Protein AF-A0A9P7K763-F1 (afdb_monomer_lite)

Foldseek 3Di:
DDDDPPPQCVQAQQAPRDGLVVLPDPVSSVVVNVCSVPVPPGDRDPRPDPPDFAAPPDPQAQPADPPPRDGRDGGD

Structure (mmCIF, N/CA/C/O backbone):
data_AF-A0A9P7K763-F1
#
_entry.id   AF-A0A9P7K763-F1
#
loop_
_atom_site.group_PDB
_atom_site.id
_atom_site.type_symbol
_atom_site.label_atom_id
_atom_site.label_alt_id
_atom_site.label_comp_id
_atom_site.label_asym_id
_atom_site.label_entity_id
_atom_site.label_seq_id
_atom_site.pdbx_PDB_ins_code
_atom_site.Cartn_x
_atom_site.Cartn_y
_atom_site.Cartn_z
_atom_site.occupancy
_atom_site.B_iso_or_equiv
_atom_site.auth_seq_id
_atom_site.auth_comp_id
_atom_site.auth_asym_id
_atom_site.auth_atom_id
_atom_site.pdbx_PDB_model_num
ATOM 1 N N . MET A 1 1 ? -16.836 -24.656 -1.266 1.00 40.28 1 MET A N 1
ATOM 2 C CA . MET A 1 1 ? -15.785 -23.754 -0.747 1.00 40.28 1 MET A CA 1
ATOM 3 C C . MET A 1 1 ? -15.128 -23.041 -1.924 1.00 40.28 1 MET A C 1
ATOM 5 O O . MET A 1 1 ? -14.350 -23.675 -2.632 1.00 40.28 1 MET A O 1
ATOM 9 N N . PRO A 1 2 ? -15.508 -21.788 -2.223 1.00 40.75 2 PRO A N 1
ATOM 10 C CA . PRO A 1 2 ? -14.933 -21.040 -3.334 1.00 40.75 2 PRO A CA 1
ATOM 11 C C . PRO A 1 2 ? -13.521 -20.584 -2.955 1.00 40.75 2 PRO A C 1
ATOM 13 O O . PRO A 1 2 ? -13.332 -19.782 -2.046 1.00 40.75 2 PRO A O 1
ATOM 16 N N . LYS A 1 3 ? -12.518 -21.148 -3.634 1.00 41.59 3 LYS A N 1
ATOM 17 C CA . LYS A 1 3 ? -11.127 -20.701 -3.554 1.00 41.59 3 LYS A CA 1
ATOM 18 C C . LYS A 1 3 ? -11.072 -19.247 -4.024 1.00 41.59 3 LYS A C 1
ATOM 20 O O . LYS A 1 3 ? -11.395 -18.956 -5.172 1.00 41.59 3 LYS A O 1
ATOM 25 N N . VAL A 1 4 ? -10.718 -18.357 -3.107 1.00 41.03 4 VAL A N 1
ATOM 26 C CA . VAL A 1 4 ? -10.634 -16.910 -3.300 1.00 41.03 4 VAL A CA 1
ATOM 27 C C . VAL A 1 4 ? -9.844 -16.565 -4.568 1.00 41.03 4 VAL A C 1
ATOM 29 O O . VAL A 1 4 ? -8.674 -16.913 -4.711 1.00 41.03 4 VAL A O 1
ATOM 32 N N . ALA A 1 5 ? -10.474 -15.856 -5.502 1.00 43.41 5 ALA A N 1
ATOM 33 C CA . ALA A 1 5 ? -9.830 -15.300 -6.692 1.00 43.41 5 ALA A CA 1
ATOM 34 C C . ALA A 1 5 ? -9.045 -14.013 -6.352 1.00 43.41 5 ALA A C 1
ATOM 36 O O . ALA A 1 5 ? -9.148 -13.010 -7.051 1.00 43.41 5 ALA A O 1
ATOM 37 N N . LEU A 1 6 ? -8.280 -14.021 -5.254 1.00 48.94 6 LEU A N 1
ATOM 38 C CA . LEU A 1 6 ? -7.502 -12.863 -4.789 1.00 48.94 6 LEU A CA 1
ATOM 39 C C . LEU A 1 6 ? -6.135 -12.757 -5.498 1.00 48.94 6 LEU A C 1
ATOM 41 O O . LEU A 1 6 ? -5.533 -11.691 -5.577 1.00 48.94 6 LEU A O 1
ATOM 45 N N . SER A 1 7 ? -5.651 -13.857 -6.076 1.00 49.22 7 SER A N 1
ATOM 46 C CA . SER A 1 7 ? -4.295 -13.994 -6.625 1.00 49.22 7 SER A CA 1
ATOM 47 C C . SER A 1 7 ? -4.075 -13.375 -8.012 1.00 49.22 7 SER A C 1
ATOM 49 O O . SER A 1 7 ? -2.936 -13.322 -8.472 1.00 49.22 7 SER A O 1
ATOM 51 N N . GLN A 1 8 ? -5.121 -12.889 -8.687 1.00 51.06 8 GLN A N 1
ATOM 52 C CA . GLN A 1 8 ? -4.990 -12.319 -10.038 1.00 51.06 8 GLN A CA 1
ATOM 53 C C . GLN A 1 8 ? -4.766 -10.801 -10.056 1.00 51.06 8 GLN A C 1
ATOM 55 O O . GLN A 1 8 ? -4.308 -10.263 -11.060 1.00 51.06 8 GLN A O 1
ATOM 60 N N . PHE A 1 9 ? -5.051 -10.101 -8.954 1.00 48.38 9 PHE A N 1
ATOM 61 C CA . PHE A 1 9 ? -4.876 -8.647 -8.895 1.00 48.38 9 PHE A CA 1
ATOM 62 C C . PHE A 1 9 ? -3.413 -8.251 -8.642 1.00 48.38 9 PHE A C 1
ATOM 64 O O . PHE A 1 9 ? -2.921 -7.292 -9.230 1.00 48.38 9 PHE A O 1
ATOM 71 N N . PHE A 1 10 ? -2.687 -9.056 -7.857 1.00 59.84 10 PHE A N 1
ATOM 72 C CA . PHE A 1 10 ? -1.257 -8.868 -7.568 1.00 59.84 10 PHE A CA 1
ATOM 73 C C . PHE A 1 10 ? -0.335 -9.112 -8.770 1.00 59.84 10 PHE A C 1
ATOM 75 O O . PHE A 1 10 ? 0.844 -8.783 -8.717 1.00 59.84 10 PHE A O 1
ATOM 82 N N . ARG A 1 11 ? -0.858 -9.666 -9.870 1.00 75.94 11 ARG A N 1
ATOM 83 C CA . ARG A 1 11 ? -0.086 -9.915 -11.092 1.00 75.94 11 ARG A CA 1
ATOM 84 C C . ARG A 1 11 ? -0.083 -8.734 -12.051 1.00 75.94 11 ARG A C 1
ATOM 86 O O . ARG A 1 11 ? 0.331 -8.912 -13.183 1.00 75.94 11 ARG A O 1
ATOM 93 N N . ARG A 1 12 ? -0.521 -7.535 -11.661 1.00 84.12 12 ARG A N 1
ATOM 94 C CA . ARG A 1 12 ? -0.416 -6.343 -12.517 1.00 84.12 12 ARG A CA 1
ATOM 95 C C . ARG A 1 12 ? 0.561 -5.333 -11.941 1.00 84.12 12 ARG A C 1
ATOM 97 O O . ARG A 1 12 ? 0.571 -5.090 -10.740 1.00 84.12 12 ARG A O 1
ATOM 104 N N . CYS A 1 13 ? 1.347 -4.709 -12.811 1.00 84.94 13 CYS A N 1
ATOM 105 C CA . CYS A 1 13 ? 2.213 -3.603 -12.432 1.00 84.94 13 CYS A CA 1
ATOM 106 C C . CYS A 1 13 ? 1.351 -2.443 -11.894 1.00 84.94 13 CYS A C 1
ATOM 108 O O . CYS A 1 13 ? 0.472 -1.972 -12.619 1.00 84.94 13 CYS A O 1
ATOM 110 N N . PRO A 1 14 ? 1.585 -1.948 -10.666 1.00 79.06 14 PRO A N 1
ATOM 111 C CA . PRO A 1 14 ? 0.753 -0.904 -10.060 1.00 79.06 14 PRO A CA 1
ATOM 112 C C . PRO A 1 14 ? 0.870 0.453 -10.770 1.00 79.06 14 PRO A C 1
ATOM 114 O O . PRO A 1 14 ? -0.005 1.298 -10.619 1.00 79.06 14 PRO A O 1
ATOM 117 N N . VAL A 1 15 ? 1.923 0.652 -11.567 1.00 81.44 15 VAL A N 1
ATOM 118 C CA . VAL A 1 15 ? 2.182 1.905 -12.287 1.00 81.44 15 VAL A CA 1
ATOM 119 C C . VAL A 1 15 ? 1.536 1.897 -13.676 1.00 81.44 15 VAL A C 1
ATOM 121 O O . VAL A 1 15 ? 0.784 2.801 -14.032 1.00 81.44 15 VAL A O 1
ATOM 124 N N . CYS A 1 16 ? 1.804 0.859 -14.478 1.00 86.06 16 CYS A N 1
ATOM 125 C CA . CYS A 1 16 ? 1.367 0.803 -15.879 1.00 86.06 16 CYS A CA 1
ATOM 126 C C . CYS A 1 16 ? 0.238 -0.204 -16.154 1.00 86.06 16 CYS A C 1
ATOM 128 O O . CYS A 1 16 ? -0.231 -0.302 -17.285 1.00 86.06 16 CYS A O 1
ATOM 130 N N . ASN A 1 17 ? -0.219 -0.948 -15.140 1.00 81.56 17 ASN A N 1
ATOM 131 C CA . ASN A 1 17 ? -1.299 -1.941 -15.212 1.00 81.56 17 ASN A CA 1
ATOM 132 C C . ASN A 1 17 ? -1.059 -3.115 -16.192 1.00 81.56 17 ASN A C 1
ATOM 134 O O . ASN A 1 17 ? -1.990 -3.884 -16.456 1.00 81.56 17 ASN A O 1
ATOM 138 N N . ARG A 1 18 ? 0.171 -3.287 -16.705 1.00 87.19 18 ARG A N 1
ATOM 139 C CA . ARG A 1 18 ? 0.574 -4.467 -17.492 1.00 87.19 18 ARG A CA 1
ATOM 140 C C . ARG A 1 18 ? 0.623 -5.723 -16.637 1.00 87.19 18 ARG A C 1
ATOM 142 O O . ARG A 1 18 ? 0.892 -5.640 -15.437 1.00 87.19 18 ARG A O 1
ATOM 149 N N . ASN A 1 19 ? 0.353 -6.869 -17.249 1.00 87.44 19 ASN A N 1
ATOM 150 C CA . ASN A 1 19 ? 0.331 -8.137 -16.545 1.00 87.44 19 ASN A CA 1
ATOM 151 C C . ASN A 1 19 ? 1.781 -8.615 -16.352 1.00 87.44 19 ASN A C 1
ATOM 153 O O . ASN A 1 19 ? 2.531 -8.794 -17.301 1.00 87.44 19 ASN A O 1
ATOM 157 N N . LEU A 1 20 ? 2.195 -8.804 -15.104 1.00 87.12 20 LEU A N 1
ATOM 158 C CA . LEU A 1 20 ? 3.536 -9.235 -14.716 1.00 87.12 20 LEU A CA 1
ATOM 159 C C . LEU A 1 20 ? 3.862 -10.634 -15.259 1.00 87.12 20 LEU A C 1
ATOM 161 O O . LEU A 1 20 ? 5.015 -10.938 -15.547 1.00 87.12 20 LEU A O 1
ATOM 165 N N . ASP A 1 21 ? 2.848 -11.465 -15.490 1.00 88.25 21 ASP A N 1
ATOM 166 C CA . ASP A 1 21 ? 3.016 -12.777 -16.124 1.00 88.25 21 ASP A CA 1
ATOM 167 C C . ASP A 1 21 ? 3.672 -12.682 -17.518 1.00 88.25 21 ASP A C 1
ATOM 169 O O . ASP A 1 21 ? 4.415 -13.574 -17.915 1.00 88.25 21 ASP A O 1
ATOM 173 N N . GLU A 1 22 ? 3.505 -11.549 -18.217 1.00 87.50 22 GLU A N 1
ATOM 174 C CA . GLU A 1 22 ? 4.119 -11.286 -19.529 1.00 87.50 22 GLU A CA 1
ATOM 175 C C . GLU A 1 22 ? 5.656 -11.217 -19.472 1.00 87.50 22 GLU A C 1
ATOM 177 O O . GLU A 1 22 ? 6.320 -11.398 -20.491 1.00 87.50 22 GLU A O 1
ATOM 182 N N . PHE A 1 23 ? 6.241 -10.980 -18.293 1.00 87.06 23 PHE A N 1
ATOM 183 C CA . PH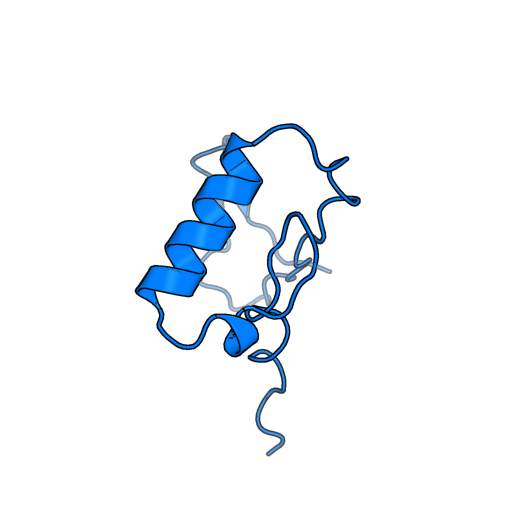E A 1 23 ? 7.694 -10.891 -18.099 1.00 87.06 23 PHE A CA 1
ATOM 184 C C . PHE A 1 23 ? 8.329 -12.246 -17.731 1.00 87.06 23 PHE A C 1
ATOM 186 O O . PHE A 1 23 ? 9.552 -12.353 -17.619 1.00 87.06 23 PHE A O 1
ATOM 193 N N . GLY A 1 24 ? 7.516 -13.296 -17.567 1.00 86.44 24 GLY A N 1
ATOM 194 C CA . GLY A 1 24 ? 7.962 -14.669 -17.331 1.00 86.44 24 GLY A CA 1
ATOM 195 C C . GLY A 1 24 ? 8.535 -14.901 -15.932 1.00 86.44 24 GLY A C 1
ATOM 196 O O . GLY A 1 24 ? 7.854 -15.430 -15.058 1.00 86.44 24 GLY A O 1
ATOM 197 N N . SER A 1 25 ? 9.803 -14.541 -15.716 1.00 88.56 25 SER A N 1
ATOM 198 C CA . SER A 1 25 ? 10.512 -14.812 -14.454 1.00 88.56 25 SER A CA 1
ATOM 199 C C . SER A 1 25 ? 10.229 -13.761 -13.379 1.00 88.56 25 SER A C 1
ATOM 201 O O . SER A 1 25 ? 10.064 -12.583 -13.690 1.00 88.56 25 SER A O 1
ATOM 203 N N . ALA A 1 26 ? 10.264 -14.165 -12.104 1.00 83.19 26 ALA A N 1
ATOM 204 C CA . ALA A 1 26 ? 10.109 -13.251 -10.967 1.00 83.19 26 ALA A CA 1
ATOM 205 C C . ALA A 1 26 ? 11.108 -12.079 -11.026 1.00 83.19 26 ALA A C 1
ATOM 207 O O . ALA A 1 26 ? 10.715 -10.925 -10.922 1.00 83.19 26 ALA A O 1
ATOM 208 N N . ASN A 1 27 ? 12.374 -12.357 -11.348 1.00 89.12 27 ASN A N 1
ATOM 209 C CA . ASN A 1 27 ? 13.402 -11.323 -11.467 1.00 89.12 27 ASN A CA 1
ATOM 210 C C . ASN A 1 27 ? 13.085 -10.292 -12.571 1.00 89.12 27 ASN A C 1
ATOM 212 O O . ASN A 1 27 ? 13.338 -9.101 -12.408 1.00 89.12 27 ASN A O 1
ATOM 216 N N . ALA A 1 28 ? 12.506 -10.725 -13.697 1.00 89.56 28 ALA A N 1
ATOM 217 C CA . ALA A 1 28 ? 12.088 -9.819 -14.769 1.00 89.56 28 ALA A CA 1
ATOM 218 C C . ALA A 1 28 ? 10.846 -8.992 -14.386 1.00 89.56 28 ALA A C 1
ATOM 220 O O . ALA A 1 28 ? 10.746 -7.821 -14.757 1.00 89.56 28 ALA A O 1
ATOM 221 N N . GLN A 1 29 ? 9.931 -9.575 -13.608 1.00 89.06 29 GLN A N 1
ATOM 222 C CA . GLN A 1 29 ? 8.778 -8.870 -13.043 1.00 89.06 29 GLN A CA 1
ATOM 223 C C . GLN A 1 29 ? 9.225 -7.773 -12.076 1.00 89.06 29 GLN A C 1
ATOM 225 O O . GLN A 1 29 ? 8.803 -6.624 -12.209 1.00 89.06 29 GLN A O 1
ATOM 230 N N . GLU A 1 30 ? 10.120 -8.104 -11.147 1.00 88.81 30 GLU A N 1
ATOM 231 C CA . GLU A 1 30 ? 10.674 -7.160 -10.175 1.00 88.81 30 GLU A CA 1
ATOM 232 C C . GLU A 1 30 ? 11.456 -6.038 -10.864 1.00 88.81 30 GLU A C 1
ATOM 234 O O . GLU A 1 30 ? 11.255 -4.865 -10.547 1.00 88.81 30 GLU A O 1
ATOM 239 N N . ALA A 1 31 ? 12.274 -6.368 -11.869 1.00 89.88 31 ALA A N 1
ATOM 240 C CA . ALA A 1 31 ? 12.999 -5.376 -12.660 1.00 89.88 31 ALA A CA 1
ATOM 241 C C . ALA A 1 31 ? 12.052 -4.402 -13.383 1.00 89.88 31 ALA A C 1
ATOM 243 O O . ALA A 1 31 ? 12.289 -3.191 -13.381 1.00 89.88 31 ALA A O 1
ATOM 244 N N . HIS A 1 32 ? 10.956 -4.907 -13.960 1.00 90.12 32 HIS A N 1
ATOM 245 C CA . HIS A 1 32 ? 9.936 -4.068 -14.585 1.00 90.12 32 HIS A CA 1
ATOM 246 C C . HIS A 1 32 ? 9.250 -3.142 -13.572 1.00 90.12 32 HIS A C 1
ATOM 248 O O . HIS A 1 32 ? 9.118 -1.944 -13.831 1.00 90.12 32 HIS A O 1
ATOM 254 N N . VAL A 1 33 ? 8.820 -3.682 -12.426 1.00 87.69 33 VAL A N 1
ATOM 255 C CA . VAL A 1 33 ? 8.153 -2.903 -11.372 1.00 87.69 33 VAL A CA 1
ATOM 256 C C . VAL A 1 33 ? 9.087 -1.819 -10.840 1.00 87.69 33 VAL A C 1
ATOM 258 O O . VAL A 1 33 ? 8.675 -0.662 -10.767 1.00 87.69 33 VAL A O 1
ATOM 261 N N . LYS A 1 34 ? 10.352 -2.156 -10.559 1.00 87.19 34 LYS A N 1
ATOM 262 C CA . LYS A 1 34 ? 11.380 -1.199 -10.127 1.00 87.19 34 LYS A CA 1
ATOM 263 C C . LYS A 1 34 ? 11.540 -0.065 -11.135 1.00 87.19 34 LYS A C 1
ATOM 265 O O . LYS A 1 34 ? 11.426 1.100 -10.769 1.00 87.19 34 LYS A O 1
ATOM 270 N N . ASN A 1 35 ? 11.731 -0.399 -12.412 1.00 88.25 35 ASN A N 1
ATOM 271 C CA . ASN A 1 35 ? 11.887 0.606 -13.459 1.00 88.25 35 ASN A CA 1
ATOM 272 C C . ASN A 1 35 ? 10.640 1.490 -13.612 1.00 88.25 35 ASN A C 1
ATOM 274 O O . ASN A 1 35 ? 10.771 2.695 -13.800 1.00 88.25 35 ASN A O 1
ATOM 278 N N . CYS A 1 36 ? 9.439 0.922 -13.483 1.00 87.94 36 CYS A N 1
ATOM 279 C CA . CYS A 1 36 ? 8.206 1.701 -13.547 1.00 87.94 36 CYS A CA 1
ATOM 280 C C . CYS A 1 36 ? 8.040 2.651 -12.354 1.00 87.94 36 CYS A C 1
ATOM 282 O O . CYS A 1 36 ? 7.546 3.760 -12.539 1.00 87.94 36 CYS A O 1
ATOM 284 N N . LEU A 1 37 ? 8.432 2.228 -1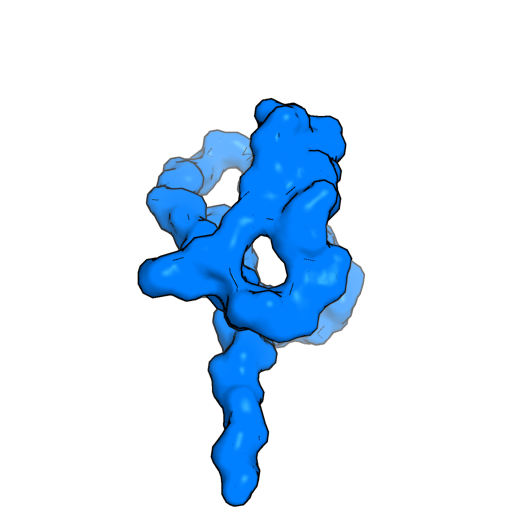1.149 1.00 83.69 37 LEU A N 1
ATOM 285 C CA . LEU A 1 37 ? 8.365 3.055 -9.940 1.00 83.69 37 LEU A CA 1
ATOM 286 C C . LEU A 1 37 ? 9.395 4.193 -9.969 1.00 83.69 37 LEU A C 1
ATOM 288 O O . LEU A 1 37 ? 9.071 5.314 -9.590 1.00 83.69 37 LEU A O 1
ATOM 292 N N . GLU A 1 38 ? 10.612 3.924 -10.446 1.00 85.00 38 GLU A N 1
ATOM 293 C CA . GLU A 1 38 ? 11.693 4.921 -10.515 1.00 85.00 38 GLU A CA 1
ATOM 294 C C . GLU A 1 38 ? 11.614 5.823 -11.755 1.00 85.00 38 GLU A C 1
ATOM 296 O O . GLU A 1 38 ? 12.142 6.932 -11.754 1.00 85.00 38 GLU A O 1
ATOM 301 N N . GLY A 1 39 ? 10.962 5.362 -12.825 1.00 70.25 39 GLY A N 1
ATOM 302 C CA . GLY A 1 39 ? 10.983 6.004 -14.137 1.00 70.25 39 GLY A CA 1
ATOM 303 C C . GLY A 1 39 ? 10.164 7.288 -14.269 1.00 70.25 39 GLY A C 1
ATOM 304 O O . GLY A 1 39 ? 10.241 7.908 -15.325 1.00 70.25 39 GLY A O 1
ATOM 305 N N . GLY A 1 40 ? 9.369 7.681 -13.263 1.00 61.44 40 GLY A N 1
ATOM 306 C CA . GLY A 1 40 ? 8.699 8.993 -13.142 1.00 61.44 40 GLY A CA 1
ATOM 307 C C . GLY A 1 40 ? 7.771 9.459 -14.286 1.00 61.44 40 GLY A C 1
ATOM 308 O O . GLY A 1 40 ? 7.142 10.504 -14.158 1.00 61.44 40 GLY A O 1
ATOM 309 N N . GLY A 1 41 ? 7.683 8.728 -15.403 1.00 57.00 41 GLY A N 1
ATOM 310 C CA . GLY A 1 41 ? 7.087 9.188 -16.665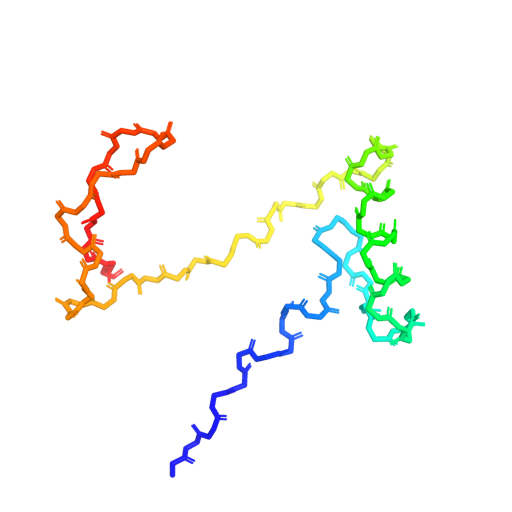 1.00 57.00 41 GLY A CA 1
ATOM 311 C C . GLY A 1 41 ? 5.735 8.570 -17.015 1.00 57.00 41 GLY A C 1
ATOM 312 O O . GLY A 1 41 ? 5.114 8.971 -17.996 1.00 57.00 41 GLY A O 1
ATOM 313 N N . ALA A 1 42 ? 5.252 7.611 -16.227 1.00 58.16 42 ALA A N 1
ATOM 314 C CA . ALA A 1 42 ? 3.850 7.228 -16.277 1.00 58.16 42 ALA A CA 1
ATOM 315 C C . ALA A 1 42 ? 3.100 8.137 -15.304 1.00 58.16 42 ALA A C 1
ATOM 317 O O . ALA A 1 42 ? 3.463 8.205 -14.129 1.00 58.16 42 ALA A O 1
ATOM 318 N N . THR A 1 43 ? 2.057 8.825 -15.774 1.00 56.72 43 THR A N 1
ATOM 319 C CA . THR A 1 43 ? 1.094 9.439 -14.860 1.00 56.72 43 THR A CA 1
ATOM 320 C C . THR A 1 43 ? 0.672 8.360 -13.868 1.00 56.72 43 THR A C 1
ATOM 322 O O . THR A 1 43 ? 0.248 7.289 -14.316 1.00 56.72 43 THR A O 1
ATOM 325 N N . PRO A 1 44 ? 0.839 8.571 -12.547 1.00 56.06 44 PRO A N 1
ATOM 326 C CA . PRO A 1 44 ? 0.385 7.598 -11.574 1.00 56.06 44 PRO A CA 1
ATOM 327 C C . PRO A 1 44 ? -1.110 7.426 -11.815 1.00 56.06 44 PRO A C 1
ATOM 329 O O . PRO A 1 44 ? -1.906 8.324 -11.539 1.00 56.06 44 PRO A O 1
ATOM 332 N N . GLN A 1 45 ? -1.493 6.301 -12.424 1.00 57.28 45 GLN A N 1
ATOM 333 C CA . GLN A 1 45 ? -2.894 5.921 -12.479 1.00 57.28 45 GLN A CA 1
ATOM 334 C C . GLN A 1 45 ? -3.358 5.914 -11.034 1.00 57.28 45 GLN A C 1
ATOM 336 O O . GLN A 1 45 ? -2.639 5.360 -10.199 1.00 57.28 45 GLN A O 1
ATOM 341 N N . ALA A 1 46 ? -4.491 6.578 -10.760 1.00 57.12 46 ALA A N 1
ATOM 342 C CA . ALA A 1 46 ? -5.072 6.711 -9.428 1.00 57.12 46 ALA A CA 1
ATOM 343 C C . ALA A 1 46 ? -4.788 5.432 -8.649 1.00 57.12 46 ALA A C 1
ATOM 345 O O . ALA A 1 46 ? -5.243 4.362 -9.067 1.00 57.12 46 ALA A O 1
ATOM 346 N N . ALA A 1 47 ? -3.902 5.545 -7.652 1.00 54.53 47 ALA A N 1
ATOM 347 C CA . ALA A 1 47 ? -3.271 4.396 -7.033 1.00 54.53 47 ALA A CA 1
ATOM 348 C C . ALA A 1 47 ? -4.365 3.384 -6.702 1.00 54.53 47 ALA A C 1
ATOM 350 O O . ALA A 1 47 ? -5.329 3.697 -6.000 1.00 54.53 47 ALA A O 1
ATOM 351 N N . LYS A 1 48 ? -4.278 2.200 -7.317 1.00 56.75 48 LYS A N 1
ATOM 352 C CA . LYS A 1 48 ? -5.241 1.123 -7.095 1.00 56.75 48 LYS A CA 1
ATOM 353 C C . LYS A 1 48 ? -4.939 0.539 -5.726 1.00 56.75 48 LYS A C 1
ATOM 355 O O . LYS A 1 48 ? -4.325 -0.518 -5.615 1.00 56.75 48 LYS A O 1
ATOM 360 N N . TYR A 1 49 ? -5.308 1.276 -4.686 1.00 58.06 49 TYR A N 1
ATOM 361 C CA . TYR A 1 49 ? -5.237 0.797 -3.324 1.00 58.06 49 TYR A CA 1
ATOM 362 C C . TYR A 1 49 ? -6.146 -0.421 -3.222 1.00 58.06 49 TYR A C 1
ATOM 364 O O . TYR A 1 49 ? -7.329 -0.372 -3.571 1.00 58.06 49 TYR A O 1
ATOM 372 N N . LEU A 1 50 ? -5.581 -1.529 -2.755 1.00 60.00 50 LEU A N 1
ATOM 373 C CA . LEU A 1 50 ? -6.390 -2.628 -2.273 1.00 60.00 50 LEU A CA 1
ATOM 374 C C . LEU A 1 50 ? -7.030 -2.137 -0.972 1.00 60.00 50 LEU A C 1
ATOM 376 O O . LEU A 1 50 ? -6.391 -2.139 0.077 1.00 60.00 50 LEU A O 1
ATOM 380 N N . VAL A 1 51 ? -8.276 -1.672 -1.048 1.00 64.19 51 VAL A N 1
ATOM 381 C CA . VAL A 1 51 ? -9.060 -1.355 0.150 1.00 64.19 51 VAL A CA 1
ATOM 382 C C . VAL A 1 51 ? -9.472 -2.685 0.776 1.00 64.19 51 VAL A C 1
ATOM 384 O O . VAL A 1 51 ? -10.527 -3.238 0.471 1.00 64.19 51 VAL A O 1
ATOM 387 N N . TYR A 1 52 ? -8.586 -3.239 1.600 1.00 65.81 52 TYR A N 1
ATOM 388 C CA . TYR A 1 52 ? -8.868 -4.412 2.412 1.00 65.81 52 TYR A CA 1
ATOM 389 C C . TYR A 1 52 ? -9.344 -3.956 3.787 1.00 65.81 52 TYR A C 1
ATOM 391 O O . TYR A 1 52 ? -8.594 -3.348 4.547 1.00 65.81 52 TYR A O 1
ATOM 399 N N . ARG A 1 53 ? -10.610 -4.239 4.095 1.00 78.94 53 ARG A N 1
ATOM 400 C CA . ARG A 1 53 ? -11.175 -3.989 5.421 1.00 78.94 53 ARG A CA 1
ATOM 401 C C . ARG A 1 53 ? -10.688 -5.073 6.367 1.00 78.94 53 ARG A C 1
ATOM 403 O O . ARG A 1 53 ? -10.856 -6.255 6.072 1.00 78.94 53 ARG A O 1
ATOM 410 N N . LEU A 1 54 ? -10.094 -4.673 7.489 1.00 79.75 54 LEU A N 1
ATOM 411 C CA . LEU A 1 54 ? -9.684 -5.627 8.510 1.00 79.75 54 LEU A CA 1
ATOM 412 C C . LEU A 1 54 ? -10.939 -6.261 9.127 1.00 79.75 54 LEU A C 1
ATOM 414 O O . LEU A 1 54 ? -11.778 -5.517 9.646 1.00 79.75 54 LEU A O 1
ATOM 418 N N . PRO A 1 55 ? -11.085 -7.600 9.095 1.00 84.62 55 PRO A N 1
ATOM 419 C CA . PRO A 1 55 ? -12.154 -8.263 9.828 1.00 84.62 55 PRO A CA 1
ATOM 420 C C . PRO A 1 55 ? -12.012 -8.017 11.332 1.00 84.62 55 PRO A C 1
ATOM 422 O O . PRO A 1 55 ? -10.901 -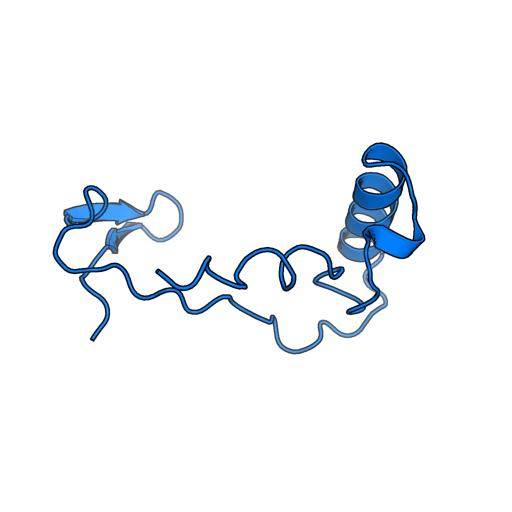7.831 11.836 1.00 84.62 55 PRO A O 1
ATOM 425 N N . SER A 1 56 ? -13.132 -8.084 12.051 1.00 86.00 56 SER A N 1
ATOM 426 C CA . SER A 1 56 ? -13.218 -7.883 13.507 1.00 86.00 56 SER A CA 1
ATOM 427 C C . SER A 1 56 ? -12.360 -8.850 14.330 1.00 86.00 56 SER A C 1
ATOM 429 O O . SER A 1 56 ? -12.095 -8.599 15.497 1.00 86.00 56 SER A O 1
ATOM 431 N N . GLU A 1 57 ? -11.921 -9.952 13.725 1.00 88.56 57 GLU A N 1
ATOM 432 C CA . GLU A 1 57 ? -11.089 -10.988 14.346 1.00 88.56 57 GLU A CA 1
ATOM 433 C C . GLU A 1 57 ? -9.590 -10.813 14.025 1.00 88.56 57 GLU A C 1
ATOM 435 O O . GLU A 1 57 ? -8.776 -11.681 14.340 1.00 88.56 57 GLU A O 1
ATOM 440 N N . SER A 1 58 ? -9.198 -9.722 13.356 1.00 85.06 58 SER A N 1
ATOM 441 C CA . SER A 1 58 ? -7.801 -9.513 12.963 1.00 85.06 58 SER A CA 1
ATOM 442 C C . SER A 1 58 ? -6.919 -9.256 14.181 1.00 85.06 58 SER A C 1
ATOM 444 O O . SER A 1 58 ? -7.161 -8.326 14.942 1.00 85.06 58 SER A O 1
ATOM 446 N N . ALA A 1 59 ? -5.802 -9.977 14.281 1.00 90.25 59 ALA A N 1
ATOM 447 C CA . ALA A 1 59 ? -4.770 -9.726 15.293 1.00 90.25 59 ALA A CA 1
ATOM 448 C C . ALA A 1 59 ? -4.062 -8.361 15.143 1.00 90.25 59 ALA A C 1
ATOM 450 O O . ALA A 1 59 ? -3.272 -7.979 15.996 1.00 90.25 59 ALA A O 1
ATOM 451 N N . LEU A 1 60 ? -4.317 -7.651 14.039 1.00 86.69 60 LEU A N 1
ATOM 452 C CA . LEU A 1 60 ? -3.783 -6.317 13.772 1.00 86.69 60 LEU A CA 1
ATOM 453 C C . LEU A 1 60 ? -4.631 -5.203 14.401 1.00 86.69 60 LEU A C 1
ATOM 455 O O . LEU A 1 60 ? -4.176 -4.067 14.428 1.00 86.69 60 LEU A O 1
ATOM 459 N N . LEU A 1 61 ? -5.842 -5.495 14.892 1.00 90.81 61 LEU A N 1
ATOM 460 C CA . LEU A 1 61 ? -6.665 -4.497 15.581 1.00 90.81 61 LEU A CA 1
ATOM 461 C C . LEU A 1 61 ? -5.999 -4.064 16.889 1.00 90.81 61 LEU A C 1
ATOM 463 O O . LEU A 1 61 ? -5.494 -4.908 17.629 1.00 90.81 61 LEU A O 1
ATOM 467 N N . GLY A 1 62 ? -6.000 -2.760 17.171 1.00 88.00 62 GLY A N 1
ATOM 468 C CA . GLY A 1 62 ? -5.316 -2.206 18.347 1.00 88.00 62 GLY A CA 1
ATOM 469 C C . GLY A 1 62 ? -3.794 -2.085 18.197 1.00 88.00 62 GLY A C 1
ATOM 470 O O . GLY A 1 62 ? -3.111 -1.688 19.137 1.00 88.00 62 GLY A O 1
ATOM 471 N N . VAL A 1 63 ? -3.240 -2.444 17.032 1.00 92.69 63 VAL A N 1
ATOM 472 C CA . VAL A 1 63 ? -1.824 -2.229 16.708 1.00 92.69 63 VAL A CA 1
ATOM 473 C C . VAL A 1 63 ? -1.661 -0.856 16.056 1.00 92.69 63 VAL A C 1
ATOM 475 O O . VAL A 1 63 ? -2.481 -0.443 15.237 1.00 92.69 63 VAL A O 1
ATOM 478 N N . GLU A 1 64 ? -0.586 -0.152 16.402 1.00 92.69 64 GLU A N 1
ATOM 479 C CA . GLU A 1 64 ? -0.244 1.151 15.830 1.00 92.69 64 GLU A CA 1
ATOM 480 C C . GLU A 1 64 ? 0.484 0.994 14.484 1.00 92.69 64 GLU A C 1
ATOM 482 O O . GLU A 1 64 ? 1.429 0.209 14.337 1.00 92.69 64 GLU A O 1
ATOM 487 N N . CYS A 1 65 ? 0.054 1.754 13.479 1.00 85.44 65 CYS A N 1
ATOM 488 C CA . CYS A 1 65 ? 0.727 1.824 12.193 1.00 85.44 65 CYS A CA 1
ATOM 489 C C . CYS A 1 65 ? 2.052 2.586 12.328 1.00 85.44 65 CYS A C 1
ATOM 491 O O . CYS A 1 65 ? 2.062 3.797 12.512 1.00 85.44 65 CYS A O 1
ATOM 493 N N . VAL A 1 66 ? 3.185 1.919 12.110 1.00 89.12 66 VAL A N 1
ATOM 494 C CA . VAL A 1 66 ? 4.528 2.534 12.212 1.00 89.12 66 VAL A CA 1
ATOM 495 C C . VAL A 1 66 ? 4.826 3.620 11.163 1.00 89.12 66 VAL A C 1
ATOM 497 O O . VAL A 1 66 ? 5.898 4.219 11.189 1.00 89.12 66 VAL A O 1
ATOM 500 N N . ILE A 1 67 ? 3.911 3.852 10.215 1.00 85.06 67 ILE A N 1
ATOM 501 C CA . ILE A 1 67 ? 4.048 4.866 9.161 1.00 85.06 67 ILE A CA 1
ATOM 502 C C . ILE A 1 67 ? 3.265 6.134 9.520 1.00 85.06 67 ILE A C 1
ATOM 504 O O . ILE A 1 67 ? 3.822 7.225 9.439 1.00 85.06 67 ILE A O 1
ATOM 508 N N . CYS A 1 68 ? 1.984 6.005 9.891 1.00 90.62 68 CYS A N 1
ATOM 509 C CA . CYS A 1 68 ? 1.107 7.149 10.185 1.00 90.62 68 CYS A CA 1
ATOM 510 C C . CYS A 1 68 ? 0.779 7.338 11.674 1.00 90.62 68 CYS A C 1
ATOM 512 O O . CYS A 1 68 ? 0.160 8.337 12.022 1.00 90.62 68 CYS A O 1
ATOM 514 N N . LEU A 1 69 ? 1.229 6.428 12.542 1.00 90.06 69 LEU A N 1
ATOM 515 C CA . LEU A 1 69 ? 1.008 6.426 13.995 1.00 90.06 69 LEU A CA 1
ATOM 516 C C . LEU A 1 69 ? -0.474 6.361 14.406 1.00 90.06 69 LEU A C 1
ATOM 518 O O . LEU A 1 69 ? -0.844 6.742 15.511 1.00 90.06 69 LEU A O 1
ATOM 522 N N . GLU A 1 70 ? -1.331 5.875 13.510 1.00 90.56 70 GLU A N 1
ATOM 523 C CA . GLU A 1 70 ? -2.749 5.635 13.775 1.00 90.56 70 GLU A CA 1
ATOM 524 C C . GLU A 1 70 ? -2.987 4.167 14.146 1.00 90.56 70 GLU A C 1
ATOM 526 O O . GLU A 1 70 ? -2.323 3.263 13.634 1.00 90.56 70 GLU A O 1
ATOM 531 N N . GLU A 1 71 ? -3.962 3.919 15.019 1.00 90.56 71 GLU A N 1
ATOM 532 C CA . GLU A 1 71 ? -4.380 2.569 15.396 1.00 90.56 71 GLU A CA 1
ATOM 533 C C . GLU A 1 71 ? -5.2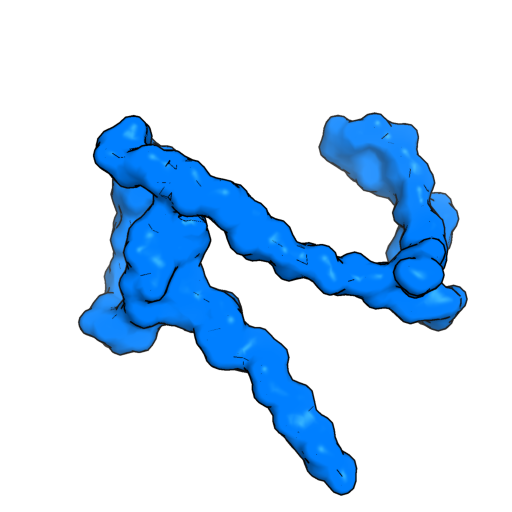15 1.913 14.284 1.00 90.56 71 GLU A C 1
ATOM 535 O O . GLU A 1 71 ? -6.125 2.523 13.711 1.00 90.56 71 GLU A O 1
ATOM 540 N N . PHE A 1 72 ? -4.950 0.637 13.997 1.00 88.06 72 PHE A N 1
ATOM 541 C CA . PHE A 1 72 ? -5.791 -0.137 13.089 1.00 88.06 72 PHE A CA 1
ATOM 542 C C . PHE A 1 72 ? -7.152 -0.454 13.719 1.00 88.06 72 PHE A C 1
ATOM 544 O O . PHE A 1 72 ? -7.248 -1.113 14.757 1.00 88.06 72 PHE A O 1
ATOM 551 N N . THR A 1 73 ? -8.216 -0.066 13.015 1.00 89.12 73 THR A N 1
ATOM 552 C CA . THR A 1 73 ? -9.609 -0.320 13.399 1.00 89.12 73 TH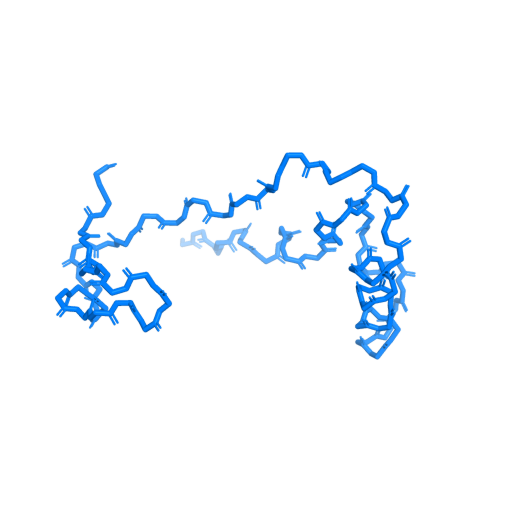R A CA 1
ATOM 553 C C . THR A 1 73 ? -10.291 -1.301 12.445 1.00 89.12 73 THR A C 1
ATOM 555 O O . THR A 1 73 ? -9.850 -1.520 11.312 1.00 89.12 73 THR A O 1
ATOM 558 N N . ALA A 1 74 ? -11.368 -1.936 12.916 1.00 85.50 74 ALA A N 1
ATOM 559 C CA . ALA A 1 74 ? -12.158 -2.839 12.089 1.00 85.50 74 ALA A CA 1
ATOM 560 C C . ALA A 1 74 ? -12.815 -2.045 10.952 1.00 85.50 74 ALA A C 1
ATOM 562 O O . ALA A 1 74 ? -13.442 -1.010 11.184 1.00 85.50 74 ALA A O 1
ATOM 563 N N . GLY A 1 75 ? -12.670 -2.530 9.719 1.00 76.19 75 GLY A N 1
ATOM 564 C CA . GLY A 1 75 ? -13.273 -1.867 8.567 1.00 76.19 75 GLY A CA 1
ATOM 565 C C . GLY A 1 75 ? -14.757 -2.212 8.468 1.00 76.19 75 GLY A C 1
ATOM 566 O O . GLY A 1 75 ? -15.091 -3.377 8.257 1.00 76.19 75 GLY A O 1
ATOM 567 N N . VAL A 1 76 ? -15.629 -1.209 8.589 1.00 61.06 76 VAL A N 1
ATOM 568 C CA . VAL A 1 76 ? -17.083 -1.325 8.350 1.00 61.06 76 VAL A CA 1
ATOM 569 C C . VAL A 1 76 ? -17.417 -1.373 6.859 1.00 61.06 76 VAL A C 1
ATOM 571 O O . VAL A 1 76 ? -16.807 -0.625 6.063 1.00 61.06 76 VAL A O 1
#

Sequence (76 aa):
MPKVALSQFFRRCPVCNRNLDEFGSANAQEAHVKNCLEGGGATPQAAKYLVYRLPSESALLGVECVICLEEFTAGV

Organism: NCBI:txid117069

Radius of gyration: 16.18 Å; chains: 1; bounding box: 30×33×38 Å

Secondary structure (DSSP, 8-state):
----TTTTTTTB-TTT--BGGGG-SHHHHHHHHHHHHHS--S---S------PPPTT-TTTT-B-TTT-PBP----

pLDDT: mean 75.99, std 16.15, range [40.28, 92.69]